Protein AF-0000000085179130 (afdb_homodimer)

Nearest PDB structures (foldseek):
  8ity-assembly1_I  TM=7.619E-01  e=7.947E-02  Homo sapiens
  7aea-assembly1_I  TM=7.590E-01  e=1.862E-01  Homo sapiens
  7fjj-assembly1_I  TM=7.523E-01  e=2.266E-01  Homo sapiens
  6df9-assembly1_A  TM=6.293E-01  e=6.900E-01  Homo sapiens
  6dfb-assembly1_A  TM=6.490E-01  e=8.398E-01  Homo sapiens

Radius of gyration: 18.22 Å; Cα contacts (8 Å, |Δi|>4): 216; chains: 2; bounding box: 28×55×35 Å

Solvent-accessible surface area (backbone atoms only — not comparable to full-atom values): 9426 Å² total; per-residue (Å²): 123,89,67,42,40,30,58,87,77,69,42,67,34,44,80,43,75,31,94,88,29,58,32,34,30,25,84,83,75,50,24,37,38,29,46,37,70,34,44,50,50,52,51,51,53,50,48,52,54,50,50,54,51,49,50,52,50,44,52,54,26,57,73,72,72,44,88,73,75,84,73,84,61,76,62,62,52,57,60,71,79,107,124,88,68,43,40,29,57,85,77,68,40,69,33,43,80,42,76,32,93,87,30,58,32,34,31,26,83,83,74,51,24,38,39,30,47,38,71,34,43,50,51,53,50,49,52,50,49,51,53,48,48,54,52,49,51,53,48,45,51,52,26,56,73,72,74,43,89,71,73,85,70,86,61,75,64,61,53,60,60,70,78,109

Organism: NCBI:txid751945

Structure (mmCIF, N/CA/C/O backbone):
data_AF-0000000085179130-model_v1
#
loop_
_entity.id
_entity.type
_entity.pdbx_description
1 polymer 'Transcription factor zinc-finger domain-containing protein'
#
loop_
_atom_site.group_PDB
_atom_site.id
_atom_site.type_symbol
_atom_site.label_atom_id
_atom_site.label_alt_id
_atom_site.label_comp_id
_atom_site.label_asym_id
_atom_site.label_entity_id
_atom_site.label_seq_id
_atom_site.pdbx_PDB_ins_code
_atom_site.Cartn_x
_atom_site.Cartn_y
_atom_site.Cartn_z
_atom_site.occupancy
_atom_site.B_iso_or_equiv
_atom_site.auth_seq_id
_atom_site.auth_comp_id
_atom_site.auth_asym_id
_atom_site.auth_atom_id
_atom_site.pdbx_PDB_model_num
ATOM 1 N N . MET A 1 1 ? 15.648 -20.859 -1.355 1 48.66 1 MET A N 1
ATOM 2 C CA . MET A 1 1 ? 14.227 -20.688 -1.07 1 48.66 1 MET A CA 1
ATOM 3 C C . MET A 1 1 ? 13.398 -20.828 -2.342 1 48.66 1 MET A C 1
ATOM 5 O O . MET A 1 1 ? 13.852 -20.469 -3.43 1 48.66 1 MET A O 1
ATOM 9 N N . PRO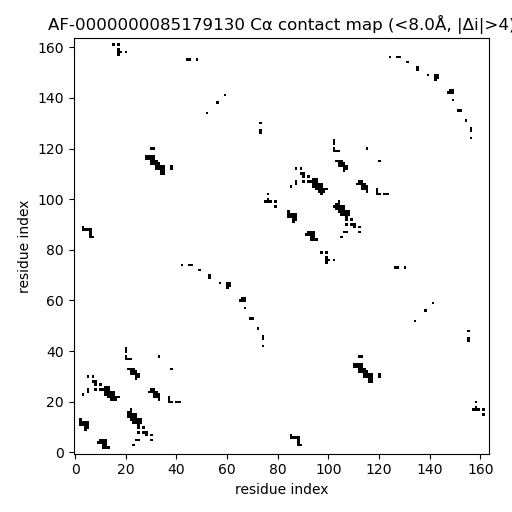 A 1 2 ? 12.539 -21.75 -2.336 1 61.03 2 PRO A N 1
ATOM 10 C CA . PRO A 1 2 ? 11.898 -21.969 -3.635 1 61.03 2 PRO A CA 1
ATOM 11 C C . PRO A 1 2 ? 11.367 -20.672 -4.25 1 61.03 2 PRO A C 1
ATOM 13 O O . PRO A 1 2 ? 10.875 -19.797 -3.527 1 61.03 2 PRO A O 1
ATOM 16 N N . LEU A 1 3 ? 11.828 -20.266 -5.426 1 82.19 3 LEU A N 1
ATOM 17 C CA . LEU A 1 3 ? 11.445 -19.094 -6.195 1 82.19 3 LEU A CA 1
ATOM 18 C C . LEU A 1 3 ? 9.938 -19.078 -6.445 1 82.19 3 LEU A C 1
ATOM 20 O O . LEU A 1 3 ? 9.367 -20.078 -6.887 1 82.19 3 LEU A O 1
ATOM 24 N N . LEU A 1 4 ? 9.305 -18.125 -5.957 1 94.12 4 LEU A N 1
ATOM 25 C CA . LEU A 1 4 ? 7.875 -17.984 -6.23 1 94.12 4 LEU A CA 1
ATOM 26 C C . LEU A 1 4 ? 7.625 -17.781 -7.719 1 94.12 4 LEU A C 1
ATOM 28 O O . LEU A 1 4 ? 8.43 -17.141 -8.406 1 94.12 4 LEU A O 1
ATOM 32 N N . VAL A 1 5 ? 6.605 -18.406 -8.188 1 96.38 5 VAL A N 1
ATOM 33 C CA . VAL A 1 5 ? 6.242 -18.312 -9.594 1 96.38 5 VAL A CA 1
ATOM 34 C C . VAL A 1 5 ? 5.105 -17.312 -9.773 1 96.38 5 VAL A C 1
ATOM 36 O O . VAL A 1 5 ? 4.141 -17.312 -9 1 96.38 5 VAL A O 1
ATOM 39 N N . CYS A 1 6 ? 5.258 -16.453 -10.734 1 97.06 6 CYS A N 1
ATOM 40 C CA . CYS A 1 6 ? 4.227 -15.461 -11.023 1 97.06 6 CYS A CA 1
ATOM 41 C C . CYS A 1 6 ? 2.92 -16.141 -11.422 1 97.06 6 CYS A C 1
ATOM 43 O O . CYS A 1 6 ? 2.883 -16.922 -12.375 1 97.06 6 CYS A O 1
ATOM 45 N N . PRO A 1 7 ? 1.872 -15.82 -10.781 1 96.31 7 PRO A N 1
ATOM 46 C CA . PRO A 1 7 ? 0.595 -16.453 -11.125 1 96.31 7 PRO A CA 1
ATOM 47 C C . PRO A 1 7 ? 0.077 -16.016 -12.492 1 96.31 7 PRO A C 1
ATOM 49 O O . PRO A 1 7 ? -0.781 -16.688 -13.07 1 96.31 7 PRO A O 1
ATOM 52 N N . ASN A 1 8 ? 0.646 -14.93 -12.984 1 95 8 ASN A N 1
ATOM 53 C CA . ASN A 1 8 ? 0.189 -14.391 -14.266 1 95 8 ASN A CA 1
ATOM 54 C C . ASN A 1 8 ? 1.037 -14.906 -15.422 1 95 8 ASN A C 1
ATOM 56 O O . ASN A 1 8 ? 0.505 -15.266 -16.469 1 95 8 ASN A O 1
ATOM 60 N N . CYS A 1 9 ? 2.314 -14.977 -15.227 1 96.75 9 CYS A N 1
ATOM 61 C CA . CYS A 1 9 ? 3.236 -15.25 -16.328 1 96.75 9 CYS A CA 1
ATOM 62 C C . CYS A 1 9 ? 3.83 -16.656 -16.203 1 96.75 9 CYS A C 1
ATOM 64 O O . CYS A 1 9 ? 4.387 -17.172 -17.156 1 96.75 9 CYS A O 1
ATOM 66 N N . GLY A 1 10 ? 3.848 -17.219 -15.047 1 94.94 10 GLY A N 1
ATOM 67 C CA . GLY A 1 10 ? 4.434 -18.531 -14.836 1 94.94 10 GLY A CA 1
ATOM 68 C C . GLY A 1 10 ? 5.949 -18.5 -14.797 1 94.94 10 GLY A C 1
ATOM 69 O O . GLY A 1 10 ? 6.598 -19.531 -15.023 1 94.94 10 GLY A O 1
ATOM 70 N N . VAL A 1 11 ? 6.52 -17.344 -14.586 1 96.12 11 VAL A N 1
ATOM 71 C CA . VAL A 1 11 ? 7.973 -17.219 -14.508 1 96.12 11 VAL A CA 1
ATOM 72 C C . VAL A 1 11 ? 8.398 -16.953 -13.07 1 96.12 11 VAL A C 1
ATOM 74 O O . VAL A 1 11 ? 7.566 -16.594 -12.227 1 96.12 11 VAL A O 1
ATOM 77 N N . GLY A 1 12 ? 9.633 -17.25 -12.797 1 96.19 12 GLY A N 1
ATOM 78 C CA . GLY A 1 12 ? 10.164 -16.969 -11.477 1 96.19 12 GLY A CA 1
ATOM 79 C C . GLY A 1 12 ? 10.133 -15.5 -11.117 1 96.19 12 GLY A C 1
ATOM 80 O O . GLY A 1 12 ? 10.461 -14.648 -11.945 1 96.19 12 GLY A O 1
ATOM 81 N N . MET A 1 13 ? 9.766 -15.25 -9.891 1 96.06 13 MET A N 1
ATOM 82 C CA . MET A 1 13 ? 9.695 -13.875 -9.422 1 96.06 13 MET A CA 1
ATOM 83 C C . MET A 1 13 ? 10.984 -13.469 -8.719 1 96.06 13 MET A C 1
ATOM 85 O O . MET A 1 13 ? 11.742 -14.32 -8.266 1 96.06 13 MET A O 1
ATOM 89 N N . LYS A 1 14 ? 11.148 -12.102 -8.711 1 94.12 14 LYS A N 1
ATOM 90 C CA . LYS A 1 14 ? 12.328 -11.547 -8.055 1 94.12 14 LYS A CA 1
ATOM 91 C C . LYS A 1 14 ? 11.969 -10.938 -6.699 1 94.12 14 LYS A C 1
ATOM 93 O O . LYS A 1 14 ? 10.984 -10.203 -6.586 1 94.12 14 LYS A O 1
ATOM 98 N N . GLU A 1 15 ? 12.758 -11.25 -5.672 1 92.44 15 GLU A N 1
ATOM 99 C CA . GLU A 1 15 ? 12.539 -10.695 -4.336 1 92.44 15 GLU A CA 1
ATOM 100 C C . GLU A 1 15 ? 13.188 -9.32 -4.195 1 92.44 15 GLU A C 1
ATOM 102 O O . GLU A 1 15 ? 14.367 -9.148 -4.504 1 92.44 15 GLU A O 1
ATOM 107 N N . VAL A 1 16 ? 12.422 -8.391 -3.824 1 90.25 16 VAL A N 1
ATOM 108 C CA . VAL A 1 16 ? 12.898 -7.027 -3.615 1 90.25 16 VAL A CA 1
ATOM 109 C C . VAL A 1 16 ? 12.562 -6.574 -2.197 1 90.25 16 VAL A C 1
ATOM 111 O O . VAL A 1 16 ? 11.43 -6.73 -1.741 1 90.25 16 VAL A O 1
ATOM 114 N N . GLU A 1 17 ? 13.539 -6.148 -1.503 1 88.81 17 GLU A N 1
ATOM 115 C CA . GLU A 1 17 ? 13.305 -5.629 -0.159 1 88.81 17 GLU A CA 1
ATOM 116 C C . GLU A 1 17 ? 13.336 -4.105 -0.145 1 88.81 17 GLU A C 1
ATOM 118 O O . GLU A 1 17 ? 14.305 -3.49 -0.59 1 88.81 17 GLU A O 1
ATOM 123 N N . ARG A 1 18 ? 12.266 -3.557 0.337 1 83.62 18 ARG A N 1
ATOM 124 C CA . ARG A 1 18 ? 12.188 -2.107 0.487 1 83.62 18 ARG A CA 1
ATOM 125 C C . ARG A 1 18 ? 11.703 -1.728 1.882 1 83.62 18 ARG A C 1
ATOM 127 O O . ARG A 1 18 ? 10.617 -2.135 2.301 1 83.62 18 ARG A O 1
ATOM 134 N N . ARG A 1 19 ? 12.469 -1.023 2.609 1 81.44 19 ARG A N 1
ATOM 135 C CA . ARG A 1 19 ? 12.125 -0.569 3.953 1 81.44 19 ARG A CA 1
ATOM 136 C C . ARG A 1 19 ? 11.664 -1.733 4.824 1 81.44 19 ARG A C 1
ATOM 138 O O . ARG A 1 19 ? 10.648 -1.634 5.516 1 81.44 19 ARG A O 1
ATOM 145 N N . GLY A 1 20 ? 12.281 -2.828 4.641 1 83.5 20 GLY A N 1
ATOM 146 C CA . GLY A 1 20 ? 12 -3.969 5.496 1 83.5 20 GLY A CA 1
ATOM 147 C C . GLY A 1 20 ? 10.859 -4.828 4.984 1 83.5 20 GLY A C 1
ATOM 148 O O . GLY A 1 20 ? 10.453 -5.789 5.645 1 83.5 20 GLY A O 1
ATOM 149 N N . VAL A 1 21 ? 10.352 -4.43 3.869 1 87.69 21 VAL A N 1
ATOM 150 C CA . VAL A 1 21 ? 9.266 -5.207 3.279 1 87.69 21 VAL A CA 1
ATOM 151 C C . VAL A 1 21 ? 9.797 -6.012 2.092 1 87.69 21 VAL A C 1
ATOM 153 O O . VAL A 1 21 ? 10.398 -5.453 1.175 1 87.69 21 VAL A O 1
ATOM 156 N N . LEU A 1 22 ? 9.578 -7.281 2.141 1 90.62 22 LEU A N 1
ATOM 157 C CA . LEU A 1 22 ? 10 -8.164 1.059 1 90.62 22 LEU A CA 1
ATOM 158 C C . LEU A 1 22 ? 8.875 -8.352 0.044 1 90.62 22 LEU A C 1
ATOM 160 O O . LEU A 1 22 ? 7.793 -8.828 0.394 1 90.62 22 LEU A O 1
ATOM 164 N N . LEU A 1 23 ? 9.156 -8 -1.146 1 91.94 23 LEU A N 1
ATOM 165 C CA . LEU A 1 23 ? 8.195 -8.141 -2.236 1 91.94 23 LEU A CA 1
ATOM 166 C C . LEU A 1 23 ? 8.703 -9.133 -3.281 1 91.94 23 LEU A C 1
ATOM 168 O O . LEU A 1 23 ? 9.898 -9.164 -3.58 1 91.94 23 LEU A O 1
ATOM 172 N N . ASP A 1 24 ? 7.859 -9.875 -3.773 1 95.12 24 ASP A N 1
ATOM 173 C CA . ASP A 1 24 ? 8.172 -10.688 -4.945 1 95.12 24 ASP A CA 1
ATOM 174 C C . ASP A 1 24 ? 7.582 -10.062 -6.211 1 95.12 24 ASP A C 1
ATOM 176 O O . ASP A 1 24 ? 6.363 -9.938 -6.34 1 95.12 24 ASP A O 1
ATOM 180 N N . VAL A 1 25 ? 8.438 -9.75 -7.133 1 94.38 25 VAL A N 1
ATOM 181 C CA . VAL A 1 25 ? 8.031 -9.008 -8.32 1 94.38 25 VAL A CA 1
ATOM 182 C C . VAL A 1 25 ? 8.281 -9.852 -9.57 1 94.38 25 VAL A C 1
ATOM 184 O O . VAL A 1 25 ? 9.336 -10.469 -9.703 1 94.38 25 VAL A O 1
ATOM 187 N N . CYS A 1 26 ? 7.32 -9.82 -10.352 1 96.19 26 CYS A N 1
ATOM 188 C CA . CYS A 1 26 ? 7.504 -10.508 -11.625 1 96.19 26 CYS A CA 1
ATOM 189 C C . CYS A 1 26 ? 8.281 -9.633 -12.609 1 96.19 26 CYS A C 1
ATOM 191 O O . CYS A 1 26 ? 7.859 -8.523 -12.922 1 96.19 26 CYS A O 1
ATOM 193 N N . PRO A 1 27 ? 9.383 -10.109 -13.133 1 94.69 27 PRO A N 1
ATOM 194 C CA . PRO A 1 27 ? 10.172 -9.297 -14.062 1 94.69 27 PRO A CA 1
ATOM 195 C C . PRO A 1 27 ? 9.516 -9.18 -15.438 1 94.69 27 PRO A C 1
ATOM 197 O O . PRO A 1 27 ? 9.898 -8.32 -16.234 1 94.69 27 PRO A O 1
ATOM 200 N N . GLN A 1 28 ? 8.531 -9.953 -15.695 1 95.56 28 GLN A N 1
ATOM 201 C CA . GLN A 1 28 ? 7.918 -9.969 -17.016 1 95.56 28 GLN A CA 1
ATOM 202 C C . GLN A 1 28 ? 6.727 -9.023 -17.078 1 95.56 28 GLN A C 1
ATOM 204 O O . GLN A 1 28 ? 6.648 -8.18 -17.984 1 95.56 28 GLN A O 1
ATOM 209 N N . CYS A 1 29 ? 5.789 -9.094 -16.141 1 95.88 29 CYS A N 1
ATOM 210 C CA . CYS A 1 29 ? 4.566 -8.305 -16.234 1 95.88 29 CYS A CA 1
ATOM 211 C C . CYS A 1 29 ? 4.574 -7.164 -15.227 1 95.88 29 CYS A C 1
ATOM 213 O O . CYS A 1 29 ? 3.773 -6.234 -15.328 1 95.88 29 CYS A O 1
ATOM 215 N N . GLY A 1 30 ? 5.41 -7.367 -14.219 1 93.94 30 GLY A N 1
ATOM 216 C CA . GLY A 1 30 ? 5.531 -6.297 -13.234 1 93.94 30 GLY A CA 1
ATOM 217 C C . GLY A 1 30 ? 4.578 -6.449 -12.07 1 93.94 30 GLY A C 1
ATOM 218 O O . GLY A 1 30 ? 4.484 -5.562 -11.219 1 93.94 30 GLY A O 1
ATOM 219 N N . GLY A 1 31 ? 3.869 -7.609 -11.922 1 95 31 GLY A N 1
ATOM 220 C CA . GLY A 1 31 ? 3.002 -7.867 -10.781 1 95 31 GLY A CA 1
ATOM 221 C C 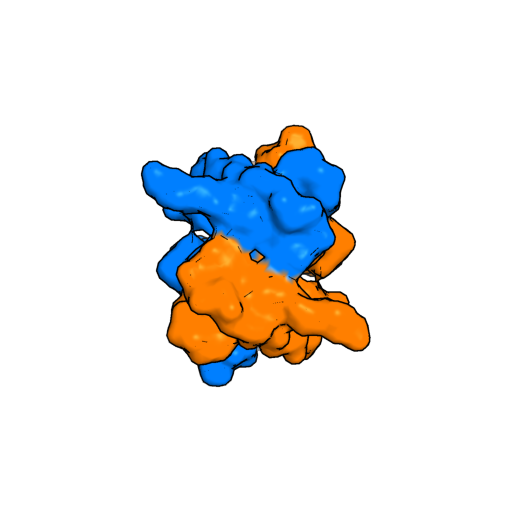. GLY A 1 31 ? 3.768 -8.109 -9.492 1 95 31 GLY A C 1
ATOM 222 O O . GLY A 1 31 ? 4.965 -8.398 -9.523 1 95 31 GLY A O 1
ATOM 223 N N . VAL A 1 32 ? 3.035 -8.008 -8.438 1 94.5 32 VAL A N 1
ATOM 224 C CA . VAL A 1 32 ? 3.713 -8.102 -7.152 1 94.5 32 VAL A CA 1
ATOM 225 C C . VAL A 1 32 ? 2.957 -9.062 -6.238 1 94.5 32 VAL A C 1
ATOM 227 O O . VAL A 1 32 ? 1.727 -9.023 -6.168 1 94.5 32 VAL A O 1
ATOM 230 N N . TRP A 1 33 ? 3.676 -9.891 -5.617 1 95.69 33 TRP A N 1
ATOM 231 C CA . TRP A 1 33 ? 3.174 -10.773 -4.57 1 95.69 33 TRP A CA 1
ATOM 232 C C . TRP A 1 33 ? 3.654 -10.32 -3.197 1 95.69 33 TRP A C 1
ATOM 234 O O . TRP A 1 33 ? 4.832 -10 -3.02 1 95.69 33 TRP A O 1
ATOM 244 N N . LEU A 1 34 ? 2.785 -10.25 -2.244 1 93.44 34 LEU A N 1
ATOM 245 C CA . LEU A 1 34 ? 3.084 -9.961 -0.845 1 93.44 34 LEU A CA 1
ATOM 246 C C . LEU A 1 34 ? 2.512 -11.047 0.066 1 93.44 34 LEU A C 1
ATOM 248 O O . LEU A 1 34 ? 1.314 -11.336 0.014 1 93.44 34 LEU A O 1
ATOM 252 N N . ASP A 1 35 ? 3.369 -11.633 0.853 1 94.38 35 ASP A N 1
ATOM 253 C CA . ASP A 1 35 ? 2.807 -12.547 1.845 1 94.38 35 ASP A CA 1
ATOM 254 C C . ASP A 1 35 ? 2.094 -11.781 2.955 1 94.38 35 ASP A C 1
ATOM 256 O O . ASP A 1 35 ? 2.229 -10.562 3.059 1 94.38 35 ASP A O 1
ATOM 260 N N . LYS A 1 36 ? 1.368 -12.477 3.717 1 92.44 36 LYS A N 1
ATOM 261 C CA . LYS A 1 36 ? 0.544 -11.859 4.754 1 92.44 36 LYS A CA 1
ATOM 262 C C . LYS A 1 36 ? 1.4 -11.07 5.734 1 92.44 36 LYS A C 1
ATOM 264 O O . LYS A 1 36 ? 1.054 -9.945 6.102 1 92.44 36 LYS A O 1
ATOM 269 N N . GLY A 1 37 ? 2.523 -11.68 6.133 1 91.81 37 GLY A N 1
ATOM 270 C CA . GLY A 1 37 ? 3.395 -11 7.078 1 91.81 37 GLY A CA 1
ATOM 271 C C . GLY A 1 37 ? 3.943 -9.688 6.547 1 91.81 37 GLY A C 1
ATOM 272 O O . GLY A 1 37 ? 3.965 -8.68 7.262 1 91.81 37 GLY A O 1
ATOM 273 N N . GLU A 1 38 ? 4.316 -9.672 5.305 1 91.25 38 GLU A N 1
ATOM 274 C CA . GLU A 1 38 ? 4.871 -8.469 4.684 1 91.25 38 GLU A CA 1
ATOM 275 C C . GLU A 1 38 ? 3.791 -7.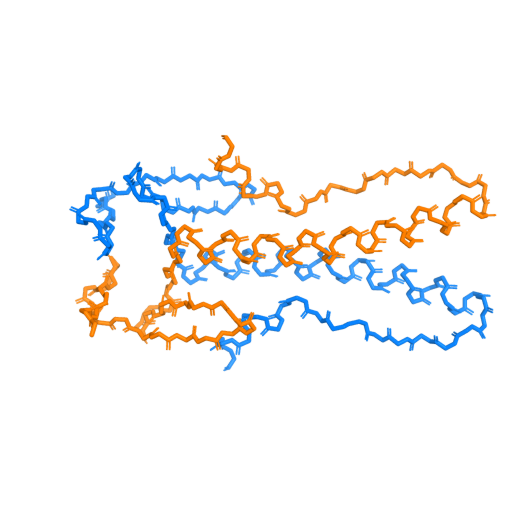422 4.441 1 91.25 38 GLU A C 1
ATOM 277 O O . GLU A 1 38 ? 4.043 -6.223 4.57 1 91.25 38 GLU A O 1
ATOM 282 N N . LEU A 1 39 ? 2.676 -7.891 4.055 1 90.19 39 LEU A N 1
ATOM 283 C CA . LEU A 1 39 ? 1.562 -6.961 3.914 1 90.19 39 LEU A CA 1
ATOM 284 C C . LEU A 1 39 ? 1.262 -6.266 5.238 1 90.19 39 LEU A C 1
ATOM 286 O O . LEU A 1 39 ? 1.063 -5.051 5.277 1 90.19 39 LEU A O 1
ATOM 290 N N . GLU A 1 40 ? 1.252 -7.008 6.285 1 89.31 40 GLU A N 1
ATOM 291 C CA . GLU A 1 40 ? 1.01 -6.445 7.609 1 89.31 40 GLU A CA 1
ATOM 292 C C . GLU A 1 40 ? 2.07 -5.41 7.969 1 89.31 40 GLU A C 1
ATOM 294 O O . GLU A 1 40 ? 1.761 -4.383 8.578 1 89.31 40 GLU A O 1
ATOM 299 N N . LYS A 1 41 ? 3.283 -5.738 7.605 1 89.38 41 LYS A N 1
ATOM 300 C CA . LYS A 1 41 ? 4.352 -4.773 7.844 1 89.38 41 LYS A CA 1
ATOM 301 C C . LYS A 1 41 ? 4.117 -3.486 7.055 1 89.38 41 LYS A C 1
ATOM 303 O O . LYS A 1 41 ? 4.27 -2.387 7.594 1 89.38 41 LYS A O 1
ATOM 308 N N . LEU A 1 42 ? 3.783 -3.666 5.781 1 87.5 42 LEU A N 1
ATOM 309 C CA . LEU A 1 42 ? 3.492 -2.527 4.914 1 87.5 42 LEU A CA 1
ATOM 310 C C . LEU A 1 42 ? 2.344 -1.697 5.477 1 87.5 42 LEU A C 1
ATOM 312 O O . LEU A 1 42 ? 2.445 -0.472 5.57 1 87.5 42 LEU A O 1
ATOM 316 N N . LEU A 1 43 ? 1.277 -2.35 5.945 1 87.44 43 LEU A N 1
ATOM 317 C CA . LEU A 1 43 ? 0.105 -1.666 6.48 1 87.44 43 LEU A CA 1
ATOM 318 C C . LEU A 1 43 ? 0.442 -0.948 7.781 1 87.44 43 LEU A C 1
ATOM 320 O O . LEU A 1 43 ? -0.063 0.148 8.039 1 87.44 43 LEU A O 1
ATOM 324 N N . SER A 1 44 ? 1.274 -1.562 8.57 1 88.31 44 SER A N 1
ATOM 325 C CA . SER A 1 44 ? 1.7 -0.943 9.82 1 88.31 44 SER A CA 1
ATOM 326 C C . SER A 1 44 ? 2.469 0.348 9.562 1 88.31 44 SER A C 1
ATOM 328 O O . SER A 1 44 ? 2.287 1.337 10.281 1 88.31 44 SER A O 1
ATOM 330 N N . GLU A 1 45 ? 3.357 0.3 8.562 1 84.69 45 GLU A N 1
ATOM 331 C CA . GLU A 1 45 ? 4.109 1.5 8.211 1 84.69 45 GLU A CA 1
ATOM 332 C C . GLU A 1 45 ? 3.18 2.615 7.738 1 84.69 45 G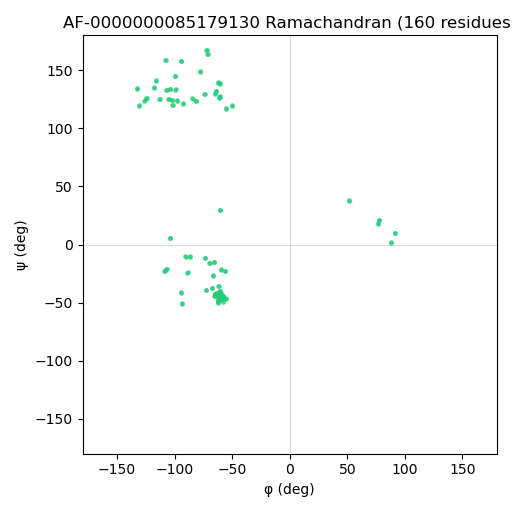LU A C 1
ATOM 334 O O . GLU A 1 45 ? 3.334 3.771 8.141 1 84.69 45 GLU A O 1
ATOM 339 N N . VAL A 1 46 ? 2.229 2.248 6.973 1 84.62 46 VAL A N 1
ATOM 340 C CA . VAL A 1 46 ? 1.277 3.221 6.445 1 84.62 46 VAL A CA 1
ATOM 341 C C . VAL A 1 46 ? 0.474 3.83 7.594 1 84.62 46 VAL A C 1
ATOM 343 O O . VAL A 1 46 ? 0.261 5.043 7.633 1 84.62 46 VAL A O 1
ATOM 346 N N . ARG A 1 47 ? 0.076 2.963 8.5 1 87.38 47 ARG A N 1
ATOM 347 C CA . ARG A 1 47 ? -0.696 3.406 9.656 1 87.38 47 ARG A CA 1
ATOM 348 C C . ARG A 1 47 ? 0.087 4.418 10.484 1 87.38 47 ARG A C 1
ATOM 350 O O . ARG A 1 47 ? -0.468 5.426 10.93 1 87.38 47 ARG A O 1
ATOM 357 N N . GLN A 1 48 ? 1.309 4.117 10.633 1 86.69 48 GLN A N 1
ATOM 358 C CA . GLN A 1 48 ? 2.148 5.016 11.414 1 86.69 48 GLN A CA 1
ATOM 359 C C . GLN A 1 48 ? 2.256 6.387 10.75 1 86.69 48 GLN A C 1
ATOM 361 O O . GLN A 1 48 ? 2.131 7.418 11.406 1 86.69 48 GLN A O 1
ATOM 366 N N . VAL A 1 49 ? 2.438 6.328 9.453 1 84.25 49 VAL A N 1
ATOM 367 C CA . VAL A 1 49 ? 2.559 7.574 8.695 1 84.25 49 VAL A CA 1
ATOM 368 C C . VAL A 1 49 ? 1.244 8.352 8.766 1 84.25 49 VAL A C 1
ATOM 370 O O . VAL A 1 49 ? 1.239 9.555 9.023 1 84.25 49 VAL A O 1
ATOM 373 N N . GLU A 1 50 ? 0.176 7.699 8.633 1 86.25 50 GLU A N 1
ATOM 374 C CA . GLU A 1 50 ? -1.138 8.336 8.664 1 86.25 50 GLU A CA 1
ATOM 375 C C . GLU A 1 50 ? -1.435 8.93 10.031 1 86.25 50 GLU A C 1
ATOM 377 O O . GLU A 1 50 ? -1.975 10.031 10.133 1 86.25 50 GLU A O 1
ATOM 382 N N . ARG A 1 51 ? -1.12 8.156 11.016 1 89.38 51 ARG A N 1
ATOM 383 C CA . ARG A 1 51 ? -1.367 8.617 12.375 1 89.38 51 ARG A CA 1
ATOM 384 C C . ARG A 1 51 ? -0.59 9.891 12.672 1 89.38 51 ARG A C 1
ATOM 386 O O . ARG A 1 51 ? -1.134 10.836 13.25 1 89.38 51 ARG A O 1
ATOM 393 N N . ALA A 1 52 ? 0.629 9.852 12.289 1 86.81 52 ALA A N 1
ATOM 394 C CA . ALA A 1 52 ? 1.46 11.031 12.5 1 86.81 52 ALA A CA 1
ATOM 395 C C . ALA A 1 52 ? 0.867 12.25 11.805 1 86.81 52 ALA A C 1
ATOM 397 O O . ALA A 1 52 ? 0.793 13.336 12.391 1 86.81 52 ALA A O 1
ATOM 398 N N . TYR A 1 53 ? 0.436 12.086 10.609 1 87.06 53 TYR A N 1
ATOM 399 C CA . TYR A 1 53 ? -0.173 13.164 9.844 1 87.06 53 TYR A CA 1
ATOM 400 C C . TYR A 1 53 ? -1.448 13.664 10.516 1 87.06 53 TYR A C 1
ATOM 402 O O . TYR A 1 53 ? -1.656 14.867 10.656 1 87.06 53 TYR A O 1
ATOM 410 N N . GLU A 1 54 ? -2.281 12.719 10.875 1 90.56 54 GLU A N 1
ATOM 411 C CA . GLU A 1 54 ? -3.559 13.062 11.5 1 90.56 54 GLU A CA 1
ATOM 412 C C . GLU A 1 54 ? -3.357 13.828 12.797 1 90.56 54 GLU A C 1
ATOM 414 O O . GLU A 1 54 ? -4.078 14.789 13.078 1 90.56 54 GLU A O 1
ATOM 419 N N . GLU A 1 55 ? -2.447 13.383 13.555 1 92.06 55 GLU A N 1
ATOM 420 C CA . GLU A 1 55 ? -2.162 14.047 14.82 1 92.06 55 GLU A CA 1
ATOM 421 C C . GLU A 1 55 ? -1.731 15.492 14.609 1 92.06 55 GLU A C 1
ATOM 423 O O . GLU A 1 55 ? -2.201 16.391 15.305 1 92.06 55 GLU A O 1
ATOM 428 N N . GLU A 1 56 ? -0.874 15.664 13.711 1 89.5 56 GLU A N 1
ATOM 429 C CA . GLU A 1 56 ? -0.42 17.016 13.391 1 89.5 56 GLU A CA 1
ATOM 430 C C . GLU A 1 56 ? -1.574 17.875 12.898 1 89.5 56 GLU A C 1
ATOM 432 O O . GLU A 1 56 ? -1.71 19.031 13.305 1 89.5 56 GLU A O 1
ATOM 437 N N . ARG A 1 57 ? -2.338 17.344 12.062 1 90.06 57 ARG A N 1
ATOM 438 C CA . ARG A 1 57 ? -3.482 18.062 11.508 1 90.06 57 ARG A CA 1
ATOM 439 C C . ARG A 1 57 ? -4.477 18.438 12.602 1 90.06 57 ARG A C 1
ATOM 441 O O . ARG A 1 57 ? -4.941 19.578 12.664 1 90.06 57 ARG A O 1
ATOM 448 N N . GLU A 1 58 ? -4.816 17.453 13.375 1 93.06 58 GLU A N 1
ATOM 449 C CA . GLU A 1 58 ? -5.746 17.703 14.469 1 93.06 58 GLU A CA 1
ATOM 450 C C . GLU A 1 58 ? -5.242 18.812 15.383 1 93.06 58 GLU A C 1
ATOM 452 O O . GLU A 1 58 ? -6.012 19.688 15.781 1 93.06 58 GLU A O 1
ATOM 457 N N . ALA A 1 59 ? -3.99 18.719 15.711 1 91.38 59 ALA A N 1
ATOM 458 C CA . ALA A 1 59 ? -3.389 19.75 16.562 1 91.38 59 ALA A CA 1
ATOM 459 C C . ALA A 1 59 ? -3.525 21.125 15.938 1 91.38 59 ALA A C 1
ATOM 461 O O . ALA A 1 59 ? -3.867 22.094 16.625 1 91.38 59 ALA A O 1
ATOM 462 N N . TYR A 1 60 ? -3.221 21.234 14.648 1 90.56 60 TYR A N 1
ATOM 463 C CA . TYR A 1 60 ? -3.342 22.5 13.914 1 90.56 60 TYR A CA 1
ATOM 464 C C . TYR A 1 60 ? -4.773 23.016 13.953 1 90.56 60 TYR A C 1
ATOM 466 O O . TYR A 1 60 ? -5.008 24.188 14.242 1 90.56 60 TYR A O 1
ATOM 474 N N . TYR A 1 61 ? -5.789 22.219 13.68 1 92.12 61 TYR A N 1
ATOM 475 C CA . TYR A 1 61 ? -7.191 22.609 13.656 1 92.12 61 TYR A CA 1
ATOM 476 C C . TYR A 1 61 ? -7.648 23.062 15.039 1 92.12 61 TYR A C 1
ATOM 478 O O . TYR A 1 61 ? -8.375 24.047 15.172 1 92.12 61 TYR A O 1
ATOM 486 N N . ARG A 1 62 ? -7.246 22.328 16.016 1 93 62 ARG A N 1
ATOM 487 C CA . ARG A 1 62 ? -7.59 22.672 17.391 1 93 62 ARG A CA 1
ATOM 488 C C . ARG A 1 62 ? -7.043 24.047 17.75 1 93 62 ARG A C 1
ATOM 490 O O . ARG A 1 62 ? -7.754 24.875 18.344 1 93 62 ARG A O 1
ATOM 497 N N . LYS A 1 63 ? -5.816 24.297 17.391 1 91.31 63 LYS A N 1
ATOM 498 C CA . LYS A 1 63 ? -5.168 25.578 17.656 1 91.31 63 LYS A CA 1
ATOM 499 C C . LYS A 1 63 ? -5.902 26.719 16.953 1 91.31 63 LYS A C 1
ATOM 501 O O . LYS A 1 63 ? -6.035 27.812 17.516 1 91.31 63 LYS A O 1
ATOM 506 N N . GLU A 1 64 ? -6.434 26.562 15.82 1 90.31 64 GLU A N 1
ATOM 507 C CA . GLU A 1 64 ? -7.102 27.562 15.016 1 90.31 64 GLU A CA 1
ATOM 508 C C . GLU A 1 64 ? -8.578 27.688 15.391 1 90.31 64 GLU A C 1
ATOM 510 O O . GLU A 1 64 ? -9.289 28.562 14.867 1 90.31 64 GLU A O 1
ATOM 515 N N . GLY A 1 65 ? -9.117 26.781 16.203 1 91.44 65 GLY A N 1
ATOM 516 C CA . GLY A 1 65 ? -10.516 26.797 16.625 1 91.44 65 GLY A CA 1
ATOM 517 C C . GLY A 1 65 ? -11.461 26.297 15.555 1 91.44 65 GLY A C 1
ATOM 518 O O . GLY A 1 65 ? -12.609 26.734 15.477 1 91.44 65 GLY A O 1
ATOM 519 N N . LYS A 1 66 ? -10.961 25.562 14.648 1 90.06 66 LYS A N 1
ATOM 520 C CA . LYS A 1 66 ? -11.758 25 13.555 1 90.06 66 LYS A CA 1
ATOM 521 C C . LYS A 1 66 ? -12.133 23.547 13.836 1 90.06 66 LYS A C 1
ATOM 523 O O . LYS A 1 66 ? -11.406 22.828 14.531 1 90.06 66 LYS A O 1
ATOM 528 N N . PRO A 1 67 ? -13.266 23.172 13.43 1 92 67 PRO A N 1
ATOM 529 C CA . PRO A 1 67 ? -13.633 21.766 13.602 1 92 67 PRO A CA 1
ATOM 530 C C . PRO A 1 67 ? -12.742 20.812 12.805 1 92 67 PRO A C 1
ATOM 532 O O . PRO A 1 67 ? -12.344 21.141 11.68 1 92 67 PRO A O 1
ATOM 535 N N . TYR A 1 68 ? -12.289 19.828 13.406 1 91.81 68 TYR A N 1
ATOM 536 C CA . TYR A 1 68 ? -11.438 18.828 12.773 1 91.81 68 TYR A CA 1
ATOM 537 C C . TYR A 1 68 ? -12.25 17.609 12.344 1 91.81 68 TYR A C 1
ATOM 539 O O . TYR A 1 68 ? -13.039 17.062 13.125 1 91.81 68 TYR A O 1
ATOM 547 N N . LYS A 1 69 ? -12.125 17.328 11.055 1 87.88 69 LYS A N 1
ATOM 548 C CA . LYS A 1 69 ? -12.719 16.109 10.523 1 87.88 69 LYS A CA 1
ATOM 549 C C . LYS A 1 69 ? -11.641 15.125 10.062 1 87.88 69 LYS A C 1
ATOM 551 O O . LYS A 1 69 ? -10.789 15.477 9.242 1 87.88 69 LYS A O 1
ATOM 556 N N . LYS A 1 70 ? -11.734 13.984 10.586 1 84.81 70 LYS A N 1
ATOM 557 C CA . LYS A 1 70 ? -10.773 12.953 10.219 1 84.81 70 LYS A CA 1
ATOM 558 C C . LYS A 1 70 ? -10.914 12.57 8.742 1 84.81 70 LYS A C 1
ATOM 560 O O . LYS A 1 70 ? -12.023 12.406 8.242 1 84.81 70 LYS A O 1
ATOM 565 N N . LYS A 1 71 ? -9.781 12.586 8.133 1 79.81 71 LYS A N 1
ATOM 566 C CA . LYS A 1 71 ? -9.797 12.188 6.727 1 79.81 71 LYS A CA 1
ATOM 567 C C . LYS A 1 71 ? -9.875 10.672 6.582 1 79.81 71 LYS A C 1
ATOM 569 O O . LYS A 1 71 ? -9.469 9.938 7.484 1 79.81 71 LYS A O 1
ATOM 574 N N . LYS A 1 72 ? -10.508 10.336 5.523 1 76.06 72 LYS A N 1
ATOM 575 C CA . LYS A 1 72 ? -10.625 8.906 5.23 1 76.06 72 LYS A CA 1
ATOM 576 C C . LYS A 1 72 ? -9.25 8.266 5.055 1 76.06 72 LYS A C 1
ATOM 578 O O . LYS A 1 72 ? -8.383 8.828 4.387 1 76.06 72 LYS A O 1
ATOM 583 N N . SER A 1 73 ? -8.984 7.227 5.734 1 79.62 73 SER A N 1
ATOM 584 C CA . SER A 1 73 ? -7.707 6.516 5.719 1 79.62 73 SER A CA 1
ATOM 585 C C . SER A 1 73 ? -7.543 5.711 4.438 1 79.62 73 SER A C 1
ATOM 587 O O . SER A 1 73 ? -8.492 5.074 3.969 1 79.62 73 SER A O 1
ATOM 589 N N . PHE A 1 74 ? -6.453 5.852 3.783 1 75.88 74 PHE A N 1
ATOM 590 C CA . PHE A 1 74 ? -6.094 5.039 2.625 1 75.88 74 PHE A CA 1
ATOM 591 C C . PHE A 1 74 ? -6.117 3.557 2.975 1 75.88 74 PHE A C 1
ATOM 593 O O . PHE A 1 74 ? -6.375 2.715 2.113 1 75.88 74 PHE A O 1
ATOM 600 N N . LEU A 1 75 ? -5.977 3.266 4.242 1 78.44 75 LEU A N 1
ATOM 601 C CA . LEU A 1 75 ? -5.918 1.886 4.711 1 78.44 75 LEU A CA 1
ATOM 602 C C . LEU A 1 75 ? -7.246 1.174 4.477 1 78.44 75 LEU A C 1
ATOM 604 O O . LEU A 1 75 ? -7.312 -0.057 4.527 1 78.44 75 LEU A O 1
ATOM 608 N N . GLU A 1 76 ? -8.211 2.01 4.211 1 77.44 76 GLU A N 1
ATOM 609 C CA . GLU A 1 76 ? -9.516 1.421 3.928 1 77.44 76 GLU A CA 1
ATOM 610 C C . GLU A 1 76 ? -9.453 0.486 2.723 1 77.44 76 GLU A C 1
ATOM 612 O O . GLU A 1 76 ? -10.25 -0.451 2.615 1 77.44 76 GLU A O 1
ATOM 617 N N . ILE A 1 77 ? -8.461 0.651 1.897 1 72.25 77 ILE A N 1
ATOM 618 C CA . ILE A 1 77 ? -8.312 -0.194 0.718 1 72.25 77 ILE A CA 1
ATOM 619 C C . ILE A 1 77 ? -8 -1.626 1.146 1 72.25 77 ILE A C 1
ATOM 621 O O . ILE A 1 77 ? -8.383 -2.582 0.467 1 72.25 77 ILE A O 1
ATOM 625 N N . PHE A 1 78 ? -7.402 -1.687 2.309 1 73.75 78 PHE A N 1
ATOM 626 C CA . PHE A 1 78 ? -6.91 -2.994 2.725 1 73.75 78 PHE A CA 1
ATOM 627 C C . PHE A 1 78 ? -7.824 -3.605 3.783 1 73.75 78 PHE A C 1
ATOM 629 O O . PHE A 1 78 ? -7.426 -4.531 4.492 1 73.75 78 PHE A O 1
ATOM 636 N N . ASP A 1 79 ? -8.906 -2.906 4.016 1 73.44 79 ASP A N 1
ATOM 637 C CA . ASP A 1 79 ? -9.875 -3.482 4.949 1 73.44 79 ASP A CA 1
ATOM 638 C C . ASP A 1 79 ? -10.391 -4.828 4.445 1 73.44 79 ASP A C 1
ATOM 640 O O . ASP A 1 79 ? -11.594 -5.098 4.496 1 73.44 79 ASP A O 1
ATOM 644 N N . ILE A 1 80 ? -9.672 -5.496 3.771 1 61.12 80 ILE A N 1
ATOM 645 C CA . ILE A 1 80 ? -10.078 -6.793 3.244 1 61.12 80 ILE A CA 1
ATOM 646 C C . ILE A 1 80 ? -9.742 -7.891 4.25 1 61.12 80 ILE A C 1
ATOM 648 O O . ILE A 1 80 ? -10.273 -9 4.172 1 61.12 80 ILE A O 1
ATOM 652 N N . PHE A 1 81 ? -8.734 -7.512 5.094 1 58.69 81 PHE A N 1
ATOM 653 C CA . PHE A 1 81 ? -8.281 -8.547 6.02 1 58.69 81 PHE A CA 1
ATOM 654 C C . PHE A 1 81 ? -9.055 -8.477 7.328 1 58.69 81 PHE A C 1
ATOM 656 O O . PHE A 1 81 ? -8.797 -9.258 8.25 1 58.69 81 PHE A O 1
ATOM 663 N N . ASP A 1 82 ? -9.773 -7.5 7.508 1 51.62 82 ASP A N 1
ATOM 664 C CA . ASP A 1 82 ? -10.633 -7.562 8.688 1 51.62 82 ASP A CA 1
ATOM 665 C C . ASP A 1 82 ? -11.852 -8.438 8.438 1 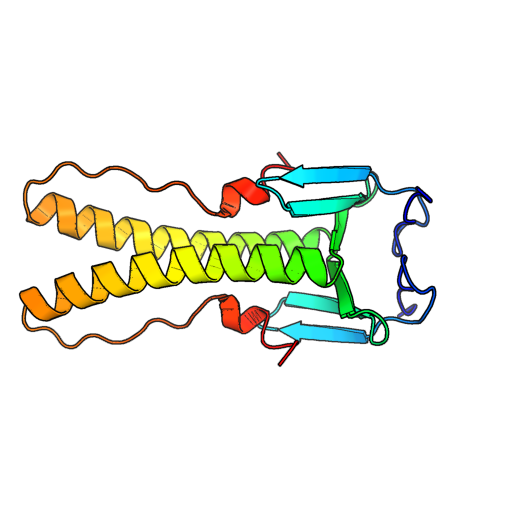51.62 82 ASP A C 1
ATOM 667 O O . ASP A 1 82 ? -12.352 -8.508 7.309 1 51.62 82 ASP A O 1
ATOM 671 N N . MET B 1 1 ? -12.477 -16.188 -16.016 1 48.66 1 MET B N 1
ATOM 672 C CA . MET B 1 1 ? -11.109 -15.672 -16 1 48.66 1 MET B CA 1
ATOM 673 C C . MET B 1 1 ? -10.188 -16.625 -15.242 1 48.66 1 MET B C 1
ATOM 675 O O . MET B 1 1 ? -10.609 -17.297 -14.305 1 48.66 1 MET B O 1
ATOM 679 N N . PRO B 1 2 ? -9.211 -17.094 -15.914 1 61.12 2 PRO B N 1
ATOM 680 C CA . PRO B 1 2 ? -8.461 -18.125 -15.203 1 61.12 2 PRO B CA 1
ATOM 681 C C . PRO B 1 2 ? -8.055 -17.703 -13.797 1 61.12 2 PRO B C 1
ATOM 683 O O . PRO B 1 2 ? -7.73 -16.547 -13.562 1 61.12 2 PRO B O 1
ATOM 686 N N . LEU B 1 3 ? -8.492 -18.406 -12.75 1 82.31 3 LEU B N 1
ATOM 687 C CA . LEU B 1 3 ? -8.211 -18.203 -11.328 1 82.31 3 LEU B CA 1
ATOM 688 C C . LEU B 1 3 ? -6.711 -18.203 -11.07 1 82.31 3 LEU B C 1
ATOM 690 O O . LEU B 1 3 ? -6 -19.109 -11.508 1 82.31 3 LEU B O 1
ATOM 694 N N . LEU B 1 4 ? -6.215 -17.125 -10.633 1 94.06 4 LEU B N 1
ATOM 695 C CA . LEU B 1 4 ? -4.801 -17.078 -10.273 1 94.06 4 LEU B CA 1
ATOM 696 C C . LEU B 1 4 ? -4.492 -18.031 -9.125 1 94.06 4 LEU B C 1
ATOM 698 O O . LEU B 1 4 ? -5.328 -18.234 -8.242 1 94.06 4 LEU B O 1
ATOM 702 N N . VAL B 1 5 ? -3.393 -18.672 -9.25 1 96.38 5 VAL B N 1
ATOM 703 C CA . VAL B 1 5 ? -2.965 -19.641 -8.242 1 96.38 5 VAL B CA 1
ATOM 704 C C . VA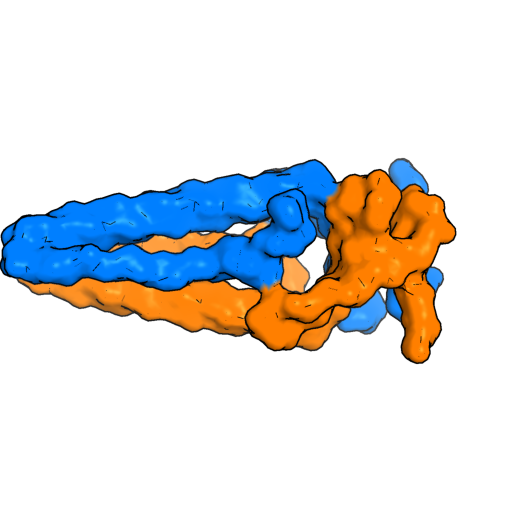L B 1 5 ? -1.948 -18.984 -7.305 1 96.38 5 VAL B C 1
ATOM 706 O O . VAL B 1 5 ? -1.037 -18.281 -7.754 1 96.38 5 VAL B O 1
ATOM 709 N N . CYS B 1 6 ? -2.154 -19.188 -6.035 1 97.06 6 CYS B N 1
ATOM 710 C CA . CYS B 1 6 ? -1.238 -18.641 -5.039 1 97.06 6 CYS B CA 1
ATOM 711 C C . CYS B 1 6 ? 0.163 -19.203 -5.219 1 97.06 6 CYS B C 1
ATOM 713 O O . CYS B 1 6 ? 0.352 -20.422 -5.188 1 97.06 6 CYS B O 1
ATOM 715 N N . PRO B 1 7 ? 1.131 -18.391 -5.324 1 96.31 7 PRO B N 1
ATOM 716 C CA . PRO B 1 7 ? 2.492 -18.906 -5.504 1 96.31 7 PRO B CA 1
ATOM 717 C C . PRO B 1 7 ? 3.031 -19.594 -4.254 1 96.31 7 PRO B C 1
ATOM 719 O O . PRO B 1 7 ? 4 -20.359 -4.336 1 96.31 7 PRO B O 1
ATOM 722 N N . ASN B 1 8 ? 2.365 -19.344 -3.145 1 95.06 8 ASN B N 1
ATOM 723 C CA . ASN B 1 8 ? 2.826 -19.906 -1.882 1 95.06 8 ASN B CA 1
ATOM 724 C C . ASN B 1 8 ? 2.119 -21.219 -1.565 1 95.06 8 ASN B C 1
ATOM 726 O O . ASN B 1 8 ? 2.752 -22.188 -1.124 1 95.06 8 ASN B O 1
ATOM 730 N N . CYS B 1 9 ? 0.844 -21.266 -1.813 1 96.81 9 CYS B N 1
ATOM 731 C CA . CYS B 1 9 ? 0.028 -22.391 -1.361 1 96.81 9 CYS B CA 1
ATOM 732 C C . CYS B 1 9 ? -0.393 -23.266 -2.535 1 96.81 9 CYS B C 1
ATOM 734 O O . CYS B 1 9 ? -0.827 -24.406 -2.34 1 96.81 9 CYS B O 1
ATOM 736 N N . GLY B 1 10 ? -0.412 -22.75 -3.715 1 94.94 10 GLY B N 1
ATOM 737 C CA . GLY B 1 10 ? -0.843 -23.5 -4.883 1 94.94 10 GLY B CA 1
ATOM 738 C C . GLY B 1 10 ? -2.352 -23.641 -4.977 1 94.94 10 GLY B C 1
ATOM 739 O O . GLY B 1 10 ? -2.854 -24.547 -5.645 1 94.94 10 GLY B O 1
ATOM 740 N N . VAL B 1 11 ? -3.074 -22.812 -4.258 1 96.12 11 VAL B N 1
ATOM 741 C CA . VAL B 1 11 ? -4.531 -22.859 -4.301 1 96.12 11 VAL B CA 1
ATOM 742 C C . VAL B 1 11 ? -5.066 -21.656 -5.062 1 96.12 11 VAL B C 1
ATOM 744 O O . VAL B 1 11 ? -4.336 -20.688 -5.293 1 96.12 11 VAL B O 1
ATOM 747 N N . GLY B 1 12 ? -6.266 -21.797 -5.535 1 96.19 12 GLY B N 1
ATOM 748 C CA . GLY B 1 12 ? -6.906 -20.672 -6.219 1 96.19 12 GLY B CA 1
ATOM 749 C C . GLY B 1 12 ? -7.078 -19.453 -5.336 1 96.19 12 GLY B C 1
ATOM 750 O O . GLY B 1 12 ? -7.461 -19.578 -4.168 1 96.19 12 GLY B O 1
ATOM 751 N N . MET B 1 13 ? -6.816 -18.312 -5.938 1 96.12 13 MET B N 1
ATOM 752 C CA . MET B 1 13 ? -6.941 -17.062 -5.195 1 96.12 13 MET B CA 1
ATOM 753 C C . MET B 1 13 ? -8.312 -16.438 -5.414 1 96.12 13 MET B C 1
ATOM 755 O O . MET B 1 13 ? -8.984 -16.734 -6.402 1 96.12 13 MET B O 1
ATOM 759 N N . LYS B 1 14 ? -8.641 -15.578 -4.395 1 94 14 LYS B N 1
ATOM 760 C CA . LYS B 1 14 ? -9.914 -14.859 -4.469 1 94 14 LYS B CA 1
ATOM 761 C C . LYS B 1 14 ? -9.703 -13.406 -4.867 1 94 14 LYS B C 1
ATOM 763 O O . LYS B 1 14 ? -8.82 -12.727 -4.328 1 94 14 LYS B O 1
ATOM 768 N N . GLU B 1 15 ? -10.508 -12.922 -5.812 1 92.38 15 GLU B N 1
ATOM 769 C CA . GLU B 1 15 ? -10.43 -11.531 -6.25 1 92.38 15 GLU B CA 1
ATOM 770 C C . GLU B 1 15 ? -11.242 -10.625 -5.336 1 92.38 15 GLU B C 1
ATOM 772 O O . GLU B 1 15 ? -12.414 -10.891 -5.066 1 92.38 15 GLU B O 1
ATOM 777 N N . VAL B 1 16 ? -10.625 -9.641 -4.84 1 90.12 16 VAL B N 1
ATOM 778 C CA . VAL B 1 16 ? -11.273 -8.664 -3.971 1 90.12 16 VAL B CA 1
ATOM 779 C C . VAL B 1 16 ? -11.078 -7.262 -4.531 1 90.12 16 VAL B C 1
ATOM 781 O O . VAL B 1 16 ? -9.961 -6.879 -4.879 1 90.12 16 VAL B O 1
ATOM 784 N N . GLU B 1 17 ? -12.133 -6.582 -4.711 1 88.69 17 GLU B N 1
ATOM 785 C CA . GLU B 1 17 ? -12.039 -5.203 -5.176 1 88.69 17 GLU B CA 1
ATOM 786 C C . GLU B 1 17 ? -12.25 -4.219 -4.031 1 88.69 17 GLU B C 1
ATOM 788 O O . GLU B 1 17 ? -13.258 -4.277 -3.33 1 88.69 17 GLU B O 1
ATOM 793 N N . ARG B 1 18 ? -11.289 -3.377 -3.869 1 83.56 18 ARG B N 1
ATOM 794 C CA . ARG B 1 18 ? -11.391 -2.322 -2.867 1 83.56 18 ARG B CA 1
ATOM 795 C C . ARG B 1 18 ? -11.039 -0.963 -3.463 1 83.56 18 ARG B C 1
ATOM 797 O O . ARG B 1 18 ? -9.938 -0.777 -3.988 1 83.56 18 ARG B O 1
ATOM 804 N N . ARG B 1 19 ? -11.922 -0.044 -3.453 1 81.19 19 ARG B N 1
ATOM 805 C CA . ARG B 1 19 ? -11.711 1.304 -3.971 1 81.19 19 ARG B CA 1
ATOM 806 C C . ARG B 1 19 ? -11.164 1.267 -5.395 1 81.19 19 ARG B C 1
ATOM 808 O O . ARG B 1 19 ? -10.211 1.975 -5.719 1 81.19 19 ARG B O 1
ATOM 815 N N . GLY B 1 20 ? -11.641 0.367 -6.133 1 83.38 20 GLY B N 1
ATOM 816 C CA . GLY B 1 20 ? -11.266 0.312 -7.539 1 83.38 20 GLY B CA 1
ATOM 817 C C . GLY B 1 20 ? -10.008 -0.489 -7.793 1 83.38 20 GLY B C 1
ATOM 818 O O . GLY B 1 20 ? -9.523 -0.557 -8.93 1 83.38 20 GLY B O 1
ATOM 819 N N . VAL B 1 21 ? -9.492 -1.031 -6.734 1 87.5 21 VAL B N 1
ATOM 820 C CA . VAL B 1 21 ? -8.289 -1.842 -6.879 1 87.5 21 VAL B CA 1
ATOM 821 C C . VAL B 1 21 ? -8.641 -3.32 -6.742 1 87.5 21 VAL B C 1
ATOM 823 O O . VAL B 1 21 ? -9.25 -3.73 -5.75 1 87.5 21 VAL B O 1
ATOM 826 N N . LEU B 1 22 ? -8.273 -4.07 -7.719 1 90.5 22 LEU B N 1
ATOM 827 C CA . LEU B 1 22 ? -8.523 -5.508 -7.703 1 90.5 22 LEU B CA 1
ATOM 828 C C . LEU B 1 22 ? -7.332 -6.262 -7.125 1 90.5 22 LEU B C 1
ATOM 830 O O . LEU B 1 22 ? -6.223 -6.164 -7.648 1 90.5 22 LEU B O 1
ATOM 834 N N . LEU B 1 23 ? -7.574 -6.973 -6.102 1 91.88 23 LEU B N 1
ATOM 835 C CA . LEU B 1 23 ? -6.543 -7.773 -5.445 1 91.88 23 LEU B CA 1
ATOM 836 C C . LEU B 1 23 ? -6.871 -9.258 -5.539 1 91.88 23 LEU B C 1
ATOM 838 O O . LEU B 1 23 ? -8.031 -9.656 -5.43 1 91.88 23 LEU B O 1
ATOM 842 N N . ASP B 1 24 ? -5.934 -10.008 -5.742 1 95.06 24 ASP B N 1
ATOM 843 C CA . ASP B 1 24 ? -6.078 -11.453 -5.609 1 95.06 24 ASP B CA 1
ATOM 844 C C . ASP B 1 24 ? -5.5 -11.945 -4.285 1 95.06 24 ASP B C 1
ATOM 846 O O . ASP B 1 24 ? -4.301 -11.812 -4.039 1 95.06 24 ASP B O 1
ATOM 850 N N . VAL B 1 25 ? -6.328 -12.539 -3.484 1 94.38 25 VAL B N 1
ATOM 851 C CA . VAL B 1 25 ? -5.941 -12.914 -2.129 1 94.38 25 VAL B CA 1
ATOM 852 C C . VAL B 1 25 ? -6.016 -14.43 -1.972 1 94.38 25 VAL B C 1
ATOM 854 O O . VAL B 1 25 ? -6.98 -15.062 -2.416 1 94.38 25 VAL B O 1
ATOM 857 N N . CYS B 1 26 ? -5.027 -14.883 -1.377 1 96.12 26 CYS B N 1
ATOM 858 C CA . CYS B 1 26 ? -5.051 -16.312 -1.079 1 96.12 26 CYS B CA 1
ATOM 859 C C . CYS B 1 26 ? -5.871 -16.594 0.176 1 96.12 26 CYS B C 1
ATOM 861 O O . CYS B 1 26 ? -5.574 -16.062 1.246 1 96.12 26 CYS B O 1
ATOM 863 N N . PRO B 1 27 ? -6.879 -17.422 0.104 1 94.69 27 PRO B N 1
ATOM 864 C CA . PRO B 1 27 ? -7.703 -17.703 1.28 1 94.69 27 PRO B CA 1
ATOM 865 C C . PRO B 1 27 ? -6.992 -18.594 2.303 1 94.69 27 PRO B C 1
ATOM 867 O O . PRO B 1 27 ? -7.434 -18.688 3.449 1 94.69 27 PRO B O 1
ATOM 870 N N . GLN B 1 28 ? -5.91 -19.156 1.938 1 95.62 28 GLN B N 1
ATOM 871 C CA . GLN B 1 28 ? -5.223 -20.094 2.82 1 95.62 28 GLN B CA 1
ATOM 872 C C . GLN B 1 28 ? -4.156 -19.391 3.648 1 95.62 28 GLN B C 1
ATOM 874 O O . GLN B 1 28 ? -4.133 -19.516 4.875 1 95.62 28 GLN B O 1
ATOM 879 N N . CYS B 1 29 ? -3.268 -18.625 3.029 1 95.94 29 CYS B N 1
ATOM 880 C CA . CYS B 1 29 ? -2.146 -18.031 3.756 1 95.94 29 CYS B CA 1
ATOM 881 C C . CYS B 1 29 ? -2.355 -16.531 3.963 1 95.94 29 CYS B C 1
ATOM 883 O O . CYS B 1 29 ? -1.669 -15.914 4.777 1 95.94 29 CYS B O 1
ATOM 885 N N . GLY B 1 30 ? -3.219 -16 3.104 1 94 30 GLY B N 1
ATOM 886 C CA . GLY B 1 30 ? -3.523 -14.586 3.268 1 94 30 GLY B CA 1
ATOM 887 C C . GLY B 1 30 ? -2.625 -13.68 2.445 1 94 30 GLY B C 1
ATOM 888 O O . GLY B 1 30 ? -2.691 -12.461 2.564 1 94 30 GLY B O 1
ATOM 889 N N . GLY B 1 31 ? -1.794 -14.227 1.503 1 95.06 31 GLY B N 1
ATOM 890 C CA . GLY B 1 31 ? -0.968 -13.422 0.618 1 95.06 31 GLY B CA 1
ATOM 891 C C . GLY B 1 31 ? -1.768 -12.695 -0.448 1 95.06 31 GLY B C 1
ATOM 892 O O . GLY B 1 31 ? -2.916 -13.055 -0.722 1 95.06 31 GLY B O 1
ATOM 893 N N . VAL B 1 32 ? -1.122 -11.742 -1.018 1 94.44 32 VAL B N 1
ATOM 894 C CA . VAL B 1 32 ? -1.855 -10.906 -1.964 1 94.44 32 VAL B CA 1
ATOM 895 C C . VAL B 1 32 ? -1.039 -10.734 -3.242 1 94.44 32 VAL B C 1
ATOM 897 O O . VAL B 1 32 ? 0.171 -10.508 -3.189 1 94.44 32 VAL B O 1
ATOM 900 N N . TRP B 1 33 ? -1.683 -10.891 -4.309 1 95.69 33 TRP B N 1
ATOM 901 C CA . TRP B 1 33 ? -1.136 -10.609 -5.629 1 95.69 33 TRP B CA 1
ATOM 902 C C . TRP B 1 33 ? -1.746 -9.336 -6.207 1 95.69 33 TRP B C 1
ATOM 904 O O . TRP B 1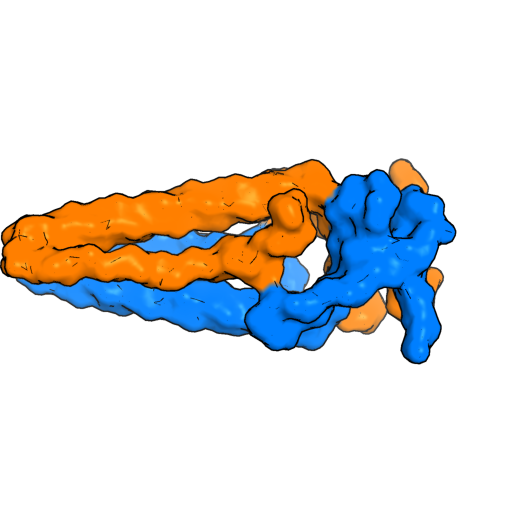 33 ? -2.961 -9.133 -6.141 1 95.69 33 TRP B O 1
ATOM 914 N N . LEU B 1 34 ? -0.947 -8.453 -6.738 1 93.44 34 LEU B N 1
ATOM 915 C CA . LEU B 1 34 ? -1.356 -7.246 -7.449 1 93.44 34 LEU B CA 1
ATOM 916 C C . LEU B 1 34 ? -0.706 -7.18 -8.828 1 93.44 34 LEU B C 1
ATOM 918 O O . LEU B 1 34 ? 0.519 -7.262 -8.945 1 93.44 34 LEU B O 1
ATOM 922 N N . ASP B 1 35 ? -1.523 -7.082 -9.828 1 94.38 35 ASP B N 1
ATOM 923 C CA . ASP B 1 35 ? -0.91 -6.852 -11.133 1 94.38 35 ASP B CA 1
ATOM 924 C C . ASP B 1 35 ? -0.362 -5.43 -11.242 1 94.38 35 ASP B C 1
ATOM 926 O O . ASP B 1 35 ? -0.651 -4.582 -10.391 1 94.38 35 ASP B O 1
ATOM 930 N N . LYS B 1 36 ? 0.398 -5.215 -12.227 1 92.38 36 LYS B N 1
ATOM 931 C CA . LYS B 1 36 ? 1.079 -3.932 -12.391 1 92.38 36 LYS B CA 1
ATOM 932 C C . LYS B 1 36 ? 0.078 -2.785 -12.484 1 92.38 36 LYS B C 1
ATOM 934 O O . LYS B 1 36 ? 0.262 -1.742 -11.852 1 92.38 36 LYS B O 1
ATOM 939 N N . GLY B 1 37 ? -0.986 -3.01 -13.266 1 91.69 37 GLY B N 1
ATOM 940 C CA . GLY B 1 37 ? -1.985 -1.965 -13.422 1 91.69 37 GLY B CA 1
ATOM 941 C C . GLY B 1 37 ? -2.66 -1.588 -12.109 1 91.69 37 GLY B C 1
ATOM 942 O O . GLY B 1 37 ? -2.846 -0.404 -11.82 1 91.69 37 GLY B O 1
ATOM 943 N N . GLU B 1 38 ? -2.961 -2.557 -11.312 1 91.12 38 GLU B N 1
ATOM 944 C CA . GLU B 1 38 ? -3.623 -2.322 -10.031 1 91.12 38 GLU B CA 1
ATOM 945 C C . GLU B 1 38 ? -2.666 -1.699 -9.016 1 91.12 38 GLU B C 1
ATOM 947 O O . GLU B 1 38 ? -3.068 -0.861 -8.211 1 91.12 38 GLU B O 1
ATOM 952 N N . LEU B 1 39 ? -1.479 -2.16 -9.055 1 90.12 39 LEU B N 1
ATOM 953 C CA . LEU B 1 39 ? -0.477 -1.534 -8.203 1 90.12 39 LEU B CA 1
ATOM 954 C C . LEU B 1 39 ? -0.336 -0.051 -8.523 1 90.12 39 LEU B C 1
ATOM 956 O O . LEU B 1 39 ? -0.284 0.784 -7.617 1 90.12 39 LEU B O 1
ATOM 960 N N . GLU B 1 40 ? -0.301 0.26 -9.773 1 89.31 40 GLU B N 1
ATOM 961 C CA . GLU B 1 40 ? -0.201 1.653 -10.195 1 89.31 40 GLU B CA 1
ATOM 962 C C . GLU B 1 40 ? -1.395 2.467 -9.711 1 89.31 40 GLU B C 1
ATOM 964 O O . GLU B 1 40 ? -1.242 3.625 -9.312 1 89.31 40 GLU B O 1
ATOM 969 N N . LYS B 1 41 ? -2.543 1.841 -9.781 1 89.31 41 LYS B N 1
ATOM 970 C CA . LYS B 1 41 ? -3.729 2.514 -9.258 1 89.31 41 LYS B CA 1
ATOM 971 C C . LYS B 1 41 ? -3.605 2.773 -7.762 1 89.31 41 LYS B C 1
ATOM 973 O O . LYS B 1 41 ? -3.916 3.869 -7.289 1 89.31 41 LYS B O 1
ATOM 978 N N . LEU B 1 42 ? -3.172 1.736 -7.051 1 87.44 42 LEU B N 1
ATOM 979 C CA . LEU B 1 42 ? -2.971 1.852 -5.609 1 87.44 42 LEU B CA 1
ATOM 980 C C . LEU B 1 42 ? -1.958 2.945 -5.289 1 87.44 42 LEU B C 1
ATOM 982 O O . LEU B 1 42 ? -2.207 3.793 -4.43 1 87.44 42 LEU B O 1
ATOM 986 N N . LEU B 1 43 ? -0.854 3.004 -6.031 1 87.38 43 LEU B N 1
ATOM 987 C CA . LEU B 1 43 ? 0.2 3.986 -5.801 1 87.38 43 LEU B CA 1
ATOM 988 C C . LEU B 1 43 ? -0.291 5.395 -6.125 1 87.38 43 LEU B C 1
ATOM 990 O O . LEU B 1 43 ? 0.068 6.355 -5.438 1 87.38 43 LEU B O 1
ATOM 994 N N . SER B 1 44 ? -1.087 5.496 -7.141 1 88.25 44 SER B N 1
ATOM 995 C CA . SER B 1 44 ? -1.651 6.789 -7.512 1 88.25 44 SER B CA 1
ATOM 996 C C . SER B 1 44 ? -2.553 7.336 -6.41 1 88.25 44 SER B C 1
ATOM 998 O O . SER B 1 44 ? -2.523 8.531 -6.113 1 88.25 44 SER B O 1
ATOM 1000 N N . GLU B 1 45 ? -3.373 6.445 -5.832 1 84.69 45 GLU B N 1
ATOM 1001 C CA . GLU B 1 45 ? -4.242 6.859 -4.734 1 84.69 45 GLU B CA 1
ATOM 1002 C C . GLU B 1 45 ? -3.426 7.332 -3.535 1 84.69 45 GLU B C 1
ATOM 1004 O O . GLU B 1 45 ? -3.736 8.359 -2.932 1 84.69 45 GLU B O 1
ATOM 1009 N N . VAL B 1 46 ? -2.396 6.617 -3.27 1 84.69 46 VAL B N 1
ATOM 1010 C CA . VAL B 1 46 ? -1.539 6.957 -2.139 1 84.69 46 VAL B CA 1
ATOM 1011 C C . VAL B 1 46 ? -0.876 8.312 -2.381 1 84.69 46 VAL B C 1
ATOM 1013 O O . VAL B 1 46 ? -0.809 9.148 -1.478 1 84.69 46 VAL B O 1
ATOM 1016 N N . ARG B 1 47 ? -0.433 8.484 -3.607 1 87.38 47 ARG B N 1
ATOM 1017 C CA . ARG B 1 47 ? 0.218 9.734 -3.984 1 87.38 47 ARG B CA 1
ATOM 1018 C C . ARG B 1 47 ? -0.723 10.922 -3.799 1 87.38 47 ARG B C 1
ATOM 1020 O O . ARG B 1 47 ? -0.317 11.969 -3.295 1 87.38 47 ARG B O 1
ATOM 1027 N N . GLN B 1 48 ? -1.914 10.695 -4.188 1 86.62 48 GLN B N 1
ATOM 1028 C CA . GLN B 1 48 ? -2.896 11.766 -4.062 1 86.62 48 GLN B CA 1
ATOM 1029 C C . GLN B 1 48 ? -3.127 12.133 -2.598 1 86.62 48 GLN B C 1
ATOM 1031 O O . GLN B 1 48 ? -3.16 13.312 -2.242 1 86.62 48 GLN B O 1
ATOM 1036 N N . VAL B 1 49 ? -3.23 11.094 -1.813 1 84.25 49 VAL B N 1
ATOM 1037 C CA . VAL B 1 49 ? -3.455 11.312 -0.387 1 84.25 49 VAL B CA 1
ATOM 1038 C C . VAL B 1 49 ? -2.246 12.016 0.226 1 84.25 49 VAL B C 1
ATOM 1040 O O . VAL B 1 49 ? -2.398 12.984 0.97 1 84.25 49 VAL B O 1
ATOM 1043 N N . GLU B 1 50 ? -1.103 11.609 -0.12 1 86.25 50 GLU B N 1
ATOM 1044 C CA . GLU B 1 50 ? 0.125 12.195 0.413 1 86.25 50 GLU B CA 1
ATOM 1045 C C . GLU B 1 50 ? 0.274 13.648 -0.013 1 86.25 50 GLU B C 1
ATOM 1047 O O . GLU B 1 50 ? 0.676 14.5 0.786 1 86.25 50 GLU B O 1
ATOM 1052 N N . ARG B 1 51 ? -0.001 13.867 -1.245 1 89.38 51 ARG B N 1
ATOM 1053 C CA . ARG B 1 51 ? 0.115 15.227 -1.771 1 89.38 51 ARG B CA 1
ATOM 1054 C C . ARG B 1 51 ? -0.822 16.172 -1.036 1 89.38 51 ARG B C 1
ATOM 1056 O O . ARG B 1 51 ? -0.425 17.281 -0.668 1 89.38 51 ARG B O 1
ATOM 1063 N N . ALA B 1 52 ? -2.004 15.711 -0.881 1 86.81 52 ALA B N 1
ATOM 1064 C CA . ALA B 1 52 ? -2.975 16.531 -0.167 1 86.81 52 ALA B CA 1
ATOM 1065 C C . ALA B 1 52 ? -2.488 16.859 1.243 1 86.81 52 ALA B C 1
ATOM 1067 O O . ALA B 1 52 ? -2.572 18.016 1.688 1 86.81 52 ALA B O 1
ATOM 1068 N N . TYR B 1 53 ? -1.975 15.898 1.911 1 87.06 53 TYR B N 1
ATOM 1069 C CA . TYR B 1 53 ? -1.45 16.078 3.26 1 87.06 53 TYR B CA 1
ATOM 1070 C C . TYR B 1 53 ? -0.282 17.062 3.26 1 87.06 53 TYR B C 1
ATOM 1072 O O . TYR B 1 53 ? -0.224 17.969 4.094 1 87.06 53 TYR B O 1
ATOM 1080 N N . GLU B 1 54 ? 0.625 16.812 2.35 1 90.5 54 GLU B N 1
ATOM 1081 C CA . GLU B 1 54 ? 1.82 17.656 2.268 1 90.5 54 GLU B CA 1
ATOM 1082 C C . GLU B 1 54 ? 1.457 19.109 1.992 1 90.5 54 GLU B C 1
ATOM 1084 O O . GLU B 1 54 ? 2.045 20.016 2.576 1 90.5 54 GLU B O 1
ATOM 1089 N N . GLU B 1 55 ? 0.568 19.297 1.124 1 92 55 GLU B N 1
ATOM 1090 C CA . GLU B 1 55 ? 0.138 20.656 0.785 1 92 55 GLU B CA 1
ATOM 1091 C C . GLU B 1 55 ? -0.443 21.375 2.002 1 92 55 GLU B C 1
ATOM 1093 O O . GLU B 1 55 ? -0.118 22.531 2.258 1 92 55 GLU B O 1
ATOM 1098 N N . GLU B 1 56 ? -1.266 20.703 2.668 1 89.5 56 GLU B N 1
ATOM 1099 C CA . GLU B 1 56 ? -1.854 21.281 3.877 1 89.5 56 GLU B CA 1
ATOM 1100 C C . GLU B 1 56 ? -0.783 21.594 4.914 1 89.5 56 GLU B C 1
ATOM 1102 O O . GLU B 1 56 ? -0.803 22.656 5.531 1 89.5 56 GLU B O 1
ATOM 1107 N N . ARG B 1 57 ? 0.077 20.703 5.09 1 90 57 ARG B N 1
ATOM 1108 C CA . ARG B 1 57 ? 1.158 20.875 6.055 1 90 57 ARG B CA 1
ATOM 1109 C C . ARG B 1 57 ? 2.045 22.047 5.68 1 90 57 ARG B C 1
ATOM 1111 O O . ARG B 1 57 ? 2.375 22.875 6.531 1 90 57 ARG B O 1
ATOM 1118 N N . GLU B 1 58 ? 2.451 22.047 4.449 1 93 58 GLU B N 1
ATOM 1119 C CA . GLU B 1 58 ? 3.287 23.141 3.969 1 93 58 GLU B CA 1
ATOM 1120 C C . GLU B 1 58 ? 2.611 24.484 4.199 1 93 58 GLU B C 1
ATOM 1122 O O . GLU B 1 58 ? 3.256 25.438 4.645 1 93 58 GLU B O 1
ATOM 1127 N N . ALA B 1 59 ? 1.367 24.547 3.85 1 91.38 59 ALA B N 1
ATOM 1128 C CA . ALA B 1 59 ? 0.608 25.781 4.043 1 91.38 59 ALA B CA 1
ATOM 1129 C C . ALA B 1 59 ? 0.619 26.203 5.508 1 91.38 59 ALA B C 1
ATOM 1131 O O . ALA B 1 59 ? 0.807 27.391 5.816 1 91.38 59 ALA B O 1
ATOM 1132 N N . TYR B 1 60 ? 0.367 25.281 6.41 1 90.38 60 TYR B N 1
ATOM 1133 C CA . TYR B 1 60 ? 0.387 25.531 7.848 1 90.38 60 TYR B CA 1
ATOM 1134 C C . TYR B 1 60 ? 1.745 26.062 8.289 1 90.38 60 TYR B C 1
ATOM 1136 O O . TYR B 1 60 ? 1.823 27.062 9 1 90.38 60 TYR B O 1
ATOM 1144 N N . TYR B 1 61 ? 2.852 25.453 7.914 1 92.12 61 TYR B N 1
ATOM 1145 C CA . TYR B 1 61 ? 4.199 25.859 8.305 1 92.12 61 TYR B CA 1
ATOM 1146 C C . TYR B 1 61 ? 4.527 27.234 7.766 1 92.12 61 TYR B C 1
ATOM 1148 O O . TYR B 1 61 ? 5.125 28.062 8.469 1 92.12 61 TYR B O 1
ATOM 1156 N N . ARG B 1 62 ? 4.152 27.469 6.562 1 92.88 62 ARG B N 1
ATOM 1157 C CA . ARG B 1 62 ? 4.375 28.766 5.949 1 92.88 62 ARG B CA 1
ATOM 1158 C C . ARG B 1 62 ? 3.658 29.875 6.723 1 92.88 62 ARG B C 1
ATOM 1160 O O . ARG B 1 62 ? 4.238 30.922 7 1 92.88 62 ARG B O 1
ATOM 1167 N N . LYS B 1 63 ? 2.436 29.609 7.078 1 91.31 63 LYS B N 1
ATOM 1168 C CA . LYS B 1 63 ? 1.632 30.562 7.844 1 91.31 63 LYS B CA 1
ATOM 1169 C C . LYS B 1 63 ? 2.264 30.844 9.203 1 91.31 63 LYS B C 1
ATOM 1171 O O . LYS B 1 63 ? 2.236 31.984 9.68 1 91.31 63 LYS B O 1
ATOM 1176 N N . GLU B 1 64 ? 2.869 29.938 9.836 1 90.12 64 GLU B N 1
ATOM 1177 C CA . GLU B 1 64 ? 3.457 30.062 11.172 1 90.12 64 GLU B CA 1
ATOM 1178 C C . GLU B 1 64 ? 4.883 30.594 11.102 1 90.12 64 GLU B C 1
ATOM 1180 O O . GLU B 1 64 ? 5.516 30.828 12.133 1 90.12 64 GLU B O 1
ATOM 1185 N N . GLY B 1 65 ? 5.492 30.688 9.906 1 91.44 65 GLY B N 1
ATOM 1186 C CA . GLY B 1 65 ? 6.848 31.188 9.727 1 91.44 65 GLY B CA 1
ATOM 1187 C C . GLY B 1 65 ? 7.91 30.156 10.094 1 91.44 65 GLY B C 1
ATOM 1188 O O . GLY B 1 65 ? 9 30.531 10.547 1 91.44 65 GLY B O 1
ATOM 1189 N N . LYS B 1 66 ? 7.543 28.938 10.094 1 89.94 66 LYS B N 1
ATOM 1190 C CA . LYS B 1 66 ? 8.453 27.844 10.422 1 89.94 66 LYS B CA 1
ATOM 1191 C C . LYS B 1 66 ? 8.984 27.172 9.156 1 89.94 66 LYS B C 1
ATOM 1193 O O . LYS B 1 66 ? 8.297 27.156 8.133 1 89.94 66 LYS B O 1
ATOM 1198 N N . PRO B 1 67 ? 10.156 26.75 9.195 1 91.75 67 PRO B N 1
ATOM 1199 C CA . PRO B 1 67 ? 10.688 26.016 8.039 1 91.75 67 PRO B CA 1
ATOM 1200 C C . PRO B 1 67 ? 9.953 24.703 7.789 1 91.75 67 PRO B C 1
ATOM 1202 O O . PRO B 1 67 ? 9.602 24 8.742 1 91.75 67 PRO B O 1
ATOM 1205 N N . TYR B 1 68 ? 9.594 24.469 6.625 1 91.5 68 TYR B N 1
ATOM 1206 C CA . TYR B 1 68 ? 8.898 23.25 6.234 1 91.5 68 TYR B CA 1
ATOM 1207 C C . TYR B 1 68 ? 9.875 22.234 5.641 1 91.5 68 TYR B C 1
ATOM 1209 O O . TYR B 1 68 ? 10.672 22.578 4.766 1 91.5 68 TYR B O 1
ATOM 1217 N N . LYS B 1 69 ? 9.844 21.062 6.281 1 87.5 69 LYS B N 1
ATOM 1218 C CA . LYS B 1 69 ? 10.609 19.953 5.73 1 87.5 69 LYS B CA 1
ATOM 1219 C C . LYS B 1 69 ? 9.688 18.844 5.234 1 87.5 69 LYS B C 1
ATOM 1221 O O . LYS B 1 69 ? 8.859 18.344 5.988 1 87.5 69 LYS B O 1
ATOM 1226 N N . LYS B 1 70 ? 9.891 18.516 4.027 1 84.31 70 LYS B N 1
ATOM 1227 C CA . LYS B 1 70 ? 9.078 17.453 3.434 1 84.31 70 LYS B CA 1
ATOM 1228 C C . LYS B 1 70 ? 9.344 16.109 4.109 1 84.31 70 LYS B C 1
ATOM 1230 O O . LYS B 1 70 ? 10.5 15.758 4.371 1 84.31 70 LYS B O 1
ATOM 1235 N N . LYS B 1 71 ? 8.258 15.523 4.473 1 79.5 71 LYS B N 1
ATOM 1236 C CA . LYS B 1 71 ? 8.398 14.211 5.09 1 79.5 71 LYS B CA 1
ATOM 1237 C C . LYS B 1 71 ? 8.648 13.133 4.035 1 79.5 71 LYS B C 1
ATOM 1239 O O . LYS B 1 71 ? 8.281 13.305 2.871 1 79.5 71 LYS B O 1
ATOM 1244 N N . LYS B 1 72 ? 9.375 12.18 4.5 1 75.88 72 LYS B N 1
ATOM 1245 C CA . LYS B 1 72 ? 9.672 11.055 3.615 1 75.88 72 LYS B CA 1
ATOM 1246 C C . LYS B 1 72 ? 8.398 10.352 3.176 1 75.88 72 LYS B C 1
ATOM 1248 O O . LYS B 1 72 ? 7.508 10.094 3.994 1 75.88 72 LYS B O 1
ATOM 1253 N N . SER B 1 73 ? 8.211 10.18 1.918 1 79.75 73 SER B N 1
ATOM 1254 C CA . SER B 1 73 ? 7.031 9.562 1.323 1 79.75 73 SER B CA 1
ATOM 1255 C C . SER B 1 73 ? 7.027 8.055 1.539 1 79.75 73 SER B C 1
ATOM 1257 O O . SER B 1 73 ? 8.062 7.402 1.41 1 79.75 73 SER B O 1
ATOM 1259 N N . PHE B 1 74 ? 5.977 7.516 2.016 1 76.19 74 PHE B N 1
ATOM 1260 C CA . PHE B 1 74 ? 5.777 6.074 2.131 1 76.19 74 PHE B CA 1
ATOM 1261 C C . PHE B 1 74 ? 5.938 5.395 0.778 1 76.19 74 PHE B C 1
ATOM 1263 O O . PHE B 1 74 ? 6.344 4.23 0.707 1 76.19 74 PHE B O 1
ATOM 1270 N N . LEU B 1 75 ? 5.758 6.152 -0.276 1 78.62 75 LEU B N 1
ATOM 1271 C CA . LEU B 1 75 ? 5.828 5.621 -1.632 1 78.62 75 LEU B CA 1
ATOM 1272 C C . LEU B 1 75 ? 7.238 5.141 -1.953 1 78.62 75 LEU B C 1
ATOM 1274 O O . LEU B 1 75 ? 7.441 4.402 -2.92 1 78.62 75 LEU B O 1
ATOM 1278 N N . GLU B 1 76 ? 8.117 5.59 -1.083 1 78.25 76 GLU B N 1
ATOM 1279 C CA . GLU B 1 76 ? 9.5 5.152 -1.28 1 78.25 76 GLU B CA 1
ATOM 1280 C C . GLU B 1 76 ? 9.609 3.631 -1.22 1 78.25 76 GLU B C 1
ATOM 1282 O O . GLU B 1 76 ? 10.508 3.043 -1.824 1 78.25 76 GLU B O 1
ATOM 1287 N N . ILE B 1 77 ? 8.664 2.986 -0.607 1 73.12 77 ILE B N 1
ATOM 1288 C CA . ILE B 1 77 ? 8.688 1.533 -0.495 1 73.12 77 ILE B CA 1
ATOM 1289 C C . ILE B 1 77 ? 8.516 0.906 -1.877 1 73.12 77 ILE B C 1
ATOM 1291 O O . ILE B 1 77 ? 9.039 -0.178 -2.143 1 73.12 77 ILE B O 1
ATOM 1295 N N . PHE B 1 78 ? 7.855 1.682 -2.715 1 74.5 78 PHE B N 1
ATOM 1296 C CA . PHE B 1 78 ? 7.5 1.104 -4.004 1 74.5 78 PHE B CA 1
ATOM 1297 C C . PHE B 1 78 ? 8.414 1.626 -5.105 1 74.5 78 PHE B C 1
ATOM 1299 O O . PHE B 1 78 ? 8.094 1.528 -6.289 1 74.5 78 PHE B O 1
ATOM 1306 N N . ASP B 1 79 ? 9.406 2.385 -4.672 1 73.88 79 ASP B N 1
ATOM 1307 C CA . ASP B 1 79 ? 10.383 2.832 -5.66 1 73.88 79 ASP B CA 1
ATOM 1308 C C . ASP B 1 79 ? 11.086 1.646 -6.312 1 73.88 79 ASP B C 1
ATOM 1310 O O . ASP B 1 79 ? 12.305 1.662 -6.492 1 73.88 79 ASP B O 1
ATOM 1314 N N . ILE B 1 80 ? 10.484 0.626 -6.414 1 61.62 80 ILE B N 1
ATOM 1315 C CA . ILE B 1 80 ? 11.078 -0.563 -7.016 1 61.62 80 ILE B CA 1
ATOM 1316 C C . ILE B 1 80 ? 10.828 -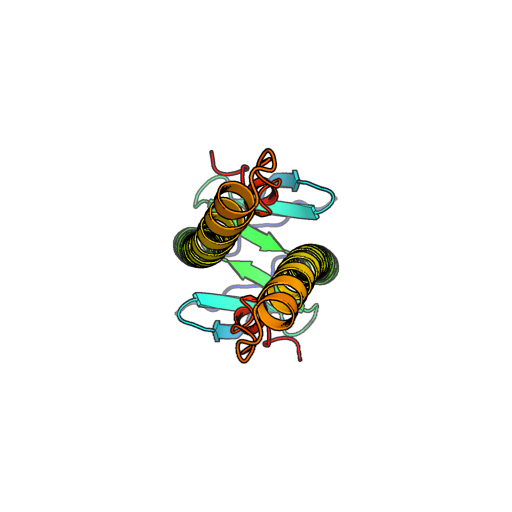0.559 -8.523 1 61.62 80 ILE B C 1
ATOM 1318 O O . ILE B 1 80 ? 11.508 -1.262 -9.273 1 61.62 80 ILE B O 1
ATOM 1322 N N . PHE B 1 81 ? 9.727 0.184 -8.852 1 59.12 81 PHE B N 1
ATOM 1323 C CA . PHE B 1 81 ? 9.359 0.145 -10.266 1 59.12 81 PHE B CA 1
ATOM 1324 C C . PHE B 1 81 ? 10.062 1.26 -11.039 1 59.12 81 PHE B C 1
ATOM 1326 O O . PHE B 1 81 ? 9.852 1.407 -12.242 1 59.12 81 PHE B O 1
ATOM 1333 N N . ASP B 1 82 ? 10.648 2.146 -10.406 1 51.66 82 ASP B N 1
ATOM 1334 C CA . ASP B 1 82 ? 11.438 3.098 -11.18 1 51.66 82 ASP B CA 1
ATOM 1335 C C . ASP B 1 82 ? 12.773 2.488 -11.602 1 51.66 82 ASP B C 1
ATOM 1337 O O . ASP B 1 82 ? 13.344 1.663 -10.883 1 51.66 82 ASP B O 1
#

InterPro domains:
  IPR027392 Transcription factor zinc-finger [PF13453] (6-44)

Secondary structure (DSSP, 8-state):
-PPPBPTTT-SB-EEEEETTEEEEE-TTT--EEE-HHHHHHHHHHHHHHHHHHHHHHHHHHHHHTPPP-PPPPGGGGGTT--/-PPPBPTTT-SBPEEEEETTEEEEE-TTT--EEE-HHHHHHHHHHHHHHHHHHHHHHHHHHHHHTPPP-PPPPGGGGGTT--

Sequence (164 aa):
MPLLVCPNCGVGMKEVERRGVLLDVCPQCGGVWLDKGELEKLLSEVRQVERAYEEEREAYYRKEGKPYKKKKSFLEIFDIFDMPLLVCPNCGVGMKEVERRGVLLDVCPQCGGVWLDKGELEKLLSEVRQVERAYEEEREAYYRKEGKPYKKKKSFLEIFDIFD

Foldseek 3Di:
DPFDADPVPRHGWDWDDDPNATWTADPPPGDIDHDPVRVVVVLVVLVVVLVVVLVVVVVVCVVVVHDDDDDDRPCVVVVPVD/DPFDADPVPRHGWDWDDDPNATWTADPPPGDIDHDPVRVVVVLVVLVVVLVVVLVVQVVVCVVVVHDDDDDDRPCVVVVPVD

pLDDT: mean 87.3, std 9.91, range [48.66, 97.06]